Protein AF-A0A9E0JKT1-F1 (afdb_monomer_lite)

pLDDT: mean 90.61, std 9.03, range [40.06, 97.69]

Foldseek 3Di:
DVVVVVCVVVVHDPVNVVVLVVLLVVCVPQFQLVVVLVVLVVVLVVLVVVLVVLVVVLVVLVVVLVVLVVQLVVDDDPVSNVVSVVVNVVSVVVNVVSVVVNVVSVVVNVVSVVCSVVSVVRCVRSNPGNVNVVVVVVVVVVVVD

Secondary structure (DSSP, 8-state):
-HHHHHHHHTT--HHHHHHHHHHHHHTTTTBHHHHHHHHHHHHHHHHHHHHHHHHHHHHHHHHHHHHHHHHHHH--SHHHHHHHHHHHHHHHHHHHHHHHHHHHHHHHHHHHHHHHHHSHHHHTTTTSBHHHHHHHHHHHHHT--

Radius of gyration: 26.53 Å; chains: 1; bounding box: 57×39×74 Å

Structure (mmCIF, N/CA/C/O backbone):
data_AF-A0A9E0JKT1-F1
#
_entry.id   AF-A0A9E0JKT1-F1
#
loop_
_atom_site.group_PDB
_atom_site.id
_atom_site.type_symbol
_atom_site.label_atom_id
_atom_site.label_alt_id
_atom_site.label_comp_id
_atom_site.label_asym_id
_atom_site.label_entity_id
_atom_site.label_seq_id
_atom_site.pdbx_PDB_ins_code
_atom_site.Cartn_x
_atom_site.Cartn_y
_atom_site.Cartn_z
_atom_site.occupancy
_atom_site.B_iso_or_equiv
_atom_site.auth_seq_id
_atom_site.auth_comp_id
_atom_site.auth_asym_id
_atom_site.auth_atom_id
_atom_site.pdbx_PDB_model_num
ATOM 1 N N . LYS A 1 1 ? -20.289 19.277 26.494 1.00 65.12 1 LYS A N 1
ATOM 2 C CA . LYS A 1 1 ? -21.401 19.649 25.589 1.00 65.12 1 LYS A CA 1
ATOM 3 C C . LYS A 1 1 ? -21.548 18.612 24.487 1.00 65.12 1 LYS A C 1
ATOM 5 O O . LYS A 1 1 ? -22.329 17.708 24.706 1.00 65.12 1 LYS A O 1
ATOM 10 N N . ILE A 1 2 ? -20.671 18.571 23.478 1.00 84.69 2 ILE A N 1
ATOM 11 C CA . ILE A 1 2 ? -20.776 17.648 22.321 1.00 84.69 2 ILE A CA 1
ATOM 12 C C . ILE A 1 2 ? -21.083 16.179 22.687 1.00 84.69 2 ILE A C 1
ATOM 14 O O . ILE A 1 2 ? -21.981 15.583 22.112 1.00 84.69 2 ILE A O 1
ATOM 18 N N . LEU A 1 3 ? -20.371 15.590 23.654 1.00 78.56 3 LEU A N 1
ATOM 19 C CA . LEU A 1 3 ? -20.569 14.187 24.056 1.00 78.56 3 LEU A CA 1
ATOM 20 C C . LEU A 1 3 ? -21.940 13.907 24.698 1.00 78.56 3 LEU A C 1
ATOM 22 O O . LEU A 1 3 ? -22.535 12.870 24.421 1.00 78.56 3 LEU A O 1
ATOM 26 N N . GLU A 1 4 ? -22.443 14.824 25.528 1.00 85.31 4 GLU A N 1
ATOM 27 C CA . GLU A 1 4 ? -23.778 14.702 26.133 1.00 85.31 4 GLU A CA 1
ATOM 28 C C . GLU A 1 4 ? -24.867 14.963 25.091 1.00 85.31 4 GLU A C 1
ATOM 30 O O . GLU A 1 4 ? -25.822 14.198 25.017 1.00 85.31 4 GLU A O 1
ATOM 35 N N . ASP A 1 5 ? -24.659 15.942 24.205 1.00 90.06 5 ASP A N 1
ATOM 36 C CA . ASP A 1 5 ? -25.582 16.233 23.104 1.00 90.06 5 ASP A CA 1
ATOM 37 C C . ASP A 1 5 ? -25.705 15.024 22.152 1.00 90.06 5 ASP A C 1
ATOM 39 O O . ASP A 1 5 ? -26.796 14.687 21.695 1.00 90.06 5 ASP A O 1
ATOM 43 N N . ILE A 1 6 ? -24.594 14.331 21.862 1.00 87.06 6 ILE A N 1
ATOM 44 C CA . ILE A 1 6 ? -24.586 13.085 21.078 1.00 87.06 6 ILE A CA 1
ATOM 45 C C . ILE A 1 6 ? -25.297 11.966 21.841 1.00 87.06 6 ILE A C 1
ATOM 47 O O . ILE A 1 6 ? -26.106 11.253 21.248 1.00 87.06 6 ILE A O 1
ATOM 51 N N . ARG A 1 7 ? -25.016 11.798 23.139 1.00 90.81 7 ARG A N 1
ATOM 52 C CA . ARG A 1 7 ? -25.654 10.770 23.973 1.00 90.81 7 ARG A CA 1
ATOM 53 C C . ARG A 1 7 ? -27.176 10.928 23.968 1.00 90.81 7 ARG A C 1
ATOM 55 O O . ARG A 1 7 ? -27.879 9.951 23.723 1.00 90.81 7 ARG A O 1
ATOM 62 N N . GLU A 1 8 ? -27.663 12.145 24.202 1.00 90.81 8 GLU A N 1
ATOM 63 C CA . GLU A 1 8 ? -29.092 12.467 24.247 1.00 90.81 8 GLU A CA 1
ATOM 64 C C . GLU A 1 8 ? -29.759 12.293 22.882 1.00 90.81 8 GLU A C 1
ATOM 66 O O . GLU A 1 8 ? -30.786 11.623 22.797 1.00 90.81 8 GLU A O 1
ATOM 71 N N . LYS A 1 9 ? -29.141 12.785 21.797 1.00 93.31 9 LYS A N 1
ATOM 72 C CA . LYS A 1 9 ? -29.654 12.598 20.426 1.00 93.31 9 LYS A CA 1
ATOM 73 C C . LYS A 1 9 ? -29.814 11.134 20.025 1.00 93.31 9 LYS A C 1
ATOM 75 O O . LYS A 1 9 ? -30.706 10.818 19.247 1.00 93.31 9 LYS A O 1
ATOM 80 N N . ASN A 1 10 ? -28.946 10.258 20.525 1.00 89.25 10 ASN A N 1
ATOM 81 C CA . ASN A 1 10 ? -28.977 8.829 20.216 1.00 89.25 10 ASN A CA 1
ATOM 82 C C . ASN A 1 10 ? -29.736 8.000 21.269 1.00 89.25 10 ASN A C 1
ATOM 84 O O . ASN A 1 10 ? -29.744 6.776 21.183 1.00 89.25 10 ASN A O 1
ATOM 88 N N . GLY A 1 11 ? -30.360 8.635 22.269 1.00 89.69 11 GLY A N 1
ATOM 89 C CA . GLY A 1 11 ? -31.155 7.941 23.287 1.00 89.69 11 GLY A CA 1
ATOM 90 C C . GLY A 1 11 ? -30.347 7.030 24.220 1.00 89.69 11 GLY A C 1
ATOM 91 O O . GLY A 1 11 ? -30.907 6.112 24.816 1.00 89.69 11 GLY A O 1
ATOM 92 N N . PHE A 1 12 ? -29.035 7.249 24.364 1.00 90.81 12 PHE A N 1
ATOM 93 C CA . PHE A 1 12 ? -28.190 6.400 25.206 1.00 90.81 12 PHE A CA 1
ATOM 94 C C . PHE A 1 12 ? -28.274 6.784 26.691 1.00 90.81 12 PHE A C 1
ATOM 96 O O . PHE A 1 12 ? -28.146 7.952 27.077 1.00 90.81 12 PHE A O 1
ATOM 103 N N . THR A 1 13 ? -28.411 5.785 27.565 1.00 92.38 13 THR A N 1
ATOM 104 C CA . THR A 1 13 ? -28.353 5.992 29.019 1.00 92.38 13 THR A CA 1
ATOM 105 C C . THR A 1 13 ? -26.914 6.221 29.486 1.00 92.38 13 THR A C 1
ATOM 107 O O . THR A 1 13 ? -25.952 5.799 28.835 1.00 92.38 13 THR A O 1
ATOM 110 N N . LYS A 1 14 ? -26.730 6.905 30.621 1.00 89.81 14 LYS A N 1
ATOM 111 C CA . LYS A 1 14 ? -25.385 7.126 31.184 1.00 89.81 14 LYS A CA 1
ATOM 112 C C . LYS A 1 14 ? -24.756 5.805 31.627 1.00 89.81 14 LYS A C 1
ATOM 114 O O . LYS A 1 14 ? -23.555 5.601 31.449 1.00 89.81 14 LYS A O 1
ATOM 119 N N . GLU A 1 15 ? -25.583 4.895 32.129 1.00 91.56 15 GLU A N 1
ATOM 120 C CA . GLU A 1 15 ? -25.228 3.542 32.546 1.00 91.56 15 GLU A CA 1
ATOM 121 C C . GLU A 1 15 ? -24.694 2.736 31.361 1.00 91.56 15 GLU A C 1
ATOM 123 O O . GLU A 1 15 ? -23.634 2.117 31.466 1.00 91.56 15 GLU A O 1
ATOM 128 N N . TYR A 1 16 ? -25.366 2.810 30.206 1.00 89.31 16 TYR A N 1
ATOM 129 C CA . TYR A 1 16 ? -24.909 2.153 28.986 1.00 89.31 16 TYR A CA 1
ATOM 130 C C . TYR A 1 16 ? -23.531 2.671 28.560 1.00 89.31 16 TYR A C 1
ATOM 132 O O . TYR A 1 16 ? -22.610 1.875 28.381 1.00 89.31 16 TYR A O 1
ATOM 140 N N . ILE A 1 17 ? -23.335 3.993 28.493 1.00 88.44 17 ILE A N 1
ATOM 141 C CA . ILE A 1 17 ? -22.032 4.582 28.136 1.00 88.44 17 ILE A CA 1
ATOM 142 C C . ILE A 1 17 ? -20.933 4.146 29.116 1.00 88.44 17 ILE A C 1
ATOM 144 O O . ILE A 1 17 ? -19.819 3.834 28.695 1.00 88.44 17 ILE A O 1
ATOM 148 N N . SER A 1 18 ? -21.239 4.090 30.414 1.00 90.56 18 SER A N 1
ATOM 149 C CA . SER A 1 18 ? -20.302 3.613 31.437 1.00 90.56 18 SER A CA 1
ATOM 150 C C . SER A 1 18 ? -19.927 2.139 31.230 1.00 90.56 18 SER A C 1
ATOM 152 O O . SER A 1 18 ? -18.745 1.794 31.250 1.00 90.56 18 SER A O 1
ATOM 154 N N . SER A 1 19 ? -20.910 1.281 30.929 1.00 92.56 19 SER A N 1
ATOM 155 C CA . SER A 1 19 ? -20.680 -0.144 30.651 1.00 92.56 19 SER A CA 1
ATOM 156 C C . SER A 1 19 ? -19.779 -0.365 29.432 1.00 92.56 19 SER A C 1
ATOM 158 O O . SER A 1 19 ? -18.850 -1.165 29.496 1.00 92.56 19 SER A O 1
ATOM 160 N N . GLN A 1 20 ? -19.977 0.406 28.355 1.00 90.06 20 GLN A N 1
ATOM 161 C CA . GLN A 1 20 ? -19.162 0.307 27.141 1.00 90.06 20 GLN A CA 1
ATOM 162 C C . GLN A 1 20 ? -17.722 0.777 27.376 1.00 90.06 20 GLN A C 1
ATOM 164 O O . GLN A 1 20 ? -16.783 0.174 26.859 1.00 90.06 20 GLN A O 1
ATOM 169 N N . LYS A 1 21 ? -17.523 1.823 28.192 1.00 88.94 21 LYS A N 1
ATOM 170 C CA . LYS A 1 21 ? -16.177 2.256 28.602 1.00 88.94 21 LYS A CA 1
ATOM 171 C C . LYS A 1 21 ? -15.455 1.165 29.384 1.00 88.94 21 LYS A C 1
ATOM 173 O O . LYS A 1 21 ? -14.291 0.900 29.106 1.00 88.94 21 LYS A O 1
ATOM 178 N N . LYS A 1 22 ? -16.151 0.526 30.328 1.00 91.81 22 LYS A N 1
ATOM 179 C CA . LYS A 1 22 ? -15.589 -0.567 31.123 1.00 91.81 22 LYS A CA 1
ATOM 180 C C . LYS A 1 22 ? -15.195 -1.750 30.237 1.00 91.81 22 LYS A C 1
ATOM 182 O O . LYS A 1 22 ? -14.060 -2.203 30.316 1.00 91.81 22 LYS A O 1
ATOM 187 N N . LEU A 1 23 ? -16.086 -2.163 29.334 1.00 90.75 23 LEU A N 1
ATOM 188 C CA . LEU A 1 23 ? -15.825 -3.240 28.378 1.00 90.75 23 LEU A CA 1
ATOM 189 C C . LEU A 1 23 ? -14.601 -2.948 27.497 1.00 90.75 23 LEU A C 1
ATOM 191 O O . LEU A 1 23 ? -13.779 -3.827 27.267 1.00 90.75 23 LEU A O 1
ATOM 195 N N . ARG A 1 24 ? -14.447 -1.705 27.027 1.00 88.44 24 ARG A N 1
ATOM 196 C CA . ARG A 1 24 ? -13.285 -1.302 26.222 1.00 88.44 24 ARG A CA 1
ATOM 197 C C . ARG A 1 24 ? -11.969 -1.383 27.002 1.00 88.44 24 ARG A C 1
ATOM 199 O O . ARG A 1 24 ? -10.951 -1.737 26.417 1.00 88.44 24 ARG A O 1
ATOM 206 N N . GLU A 1 25 ? -11.985 -1.066 28.295 1.00 88.50 25 GLU A N 1
ATOM 207 C CA . GLU A 1 25 ? -10.795 -1.184 29.146 1.00 88.50 25 GLU A CA 1
ATOM 208 C C . GLU A 1 25 ? -10.468 -2.652 29.459 1.00 88.50 25 GLU A C 1
ATOM 210 O O . GLU A 1 25 ? -9.302 -3.034 29.440 1.00 88.50 25 GLU A O 1
ATOM 215 N N . GLU A 1 26 ? -11.488 -3.490 29.670 1.00 91.00 26 GLU A N 1
ATOM 216 C CA . GLU A 1 26 ? -11.335 -4.939 29.864 1.00 91.00 26 GLU A CA 1
ATOM 217 C C . GLU A 1 26 ? -10.761 -5.626 28.616 1.00 91.00 26 GLU A C 1
ATOM 219 O O . GLU A 1 26 ? -9.906 -6.501 28.725 1.00 91.00 26 GLU A O 1
ATOM 224 N N . LEU A 1 27 ? -11.187 -5.201 27.423 1.00 88.25 27 LEU A N 1
ATOM 225 C CA . LEU A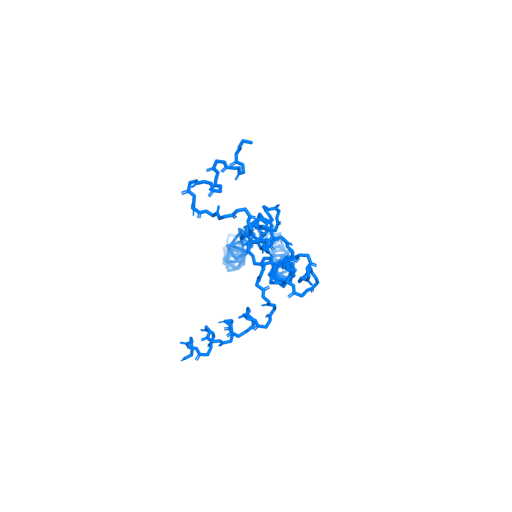 1 27 ? -10.764 -5.791 26.155 1.00 88.25 27 LEU A CA 1
ATOM 226 C C . LEU A 1 27 ? -9.471 -5.207 25.592 1.00 88.25 27 LEU A C 1
ATOM 228 O O . LEU A 1 27 ? -9.085 -5.621 24.513 1.00 88.25 27 LEU A O 1
ATOM 232 N N . LYS A 1 28 ? -8.795 -4.261 26.247 1.00 79.75 28 LYS A N 1
ATOM 233 C CA . LYS A 1 28 ? -7.732 -3.429 25.646 1.00 79.75 28 LYS A CA 1
ATOM 234 C C . LYS A 1 28 ? -6.799 -4.171 24.670 1.00 79.75 28 LYS A C 1
ATOM 236 O O . LYS A 1 28 ? -6.744 -3.769 23.513 1.00 79.75 28 LYS A O 1
ATOM 241 N N . SER A 1 29 ? -6.200 -5.284 25.108 1.00 78.56 29 SER A N 1
ATOM 242 C CA . SER A 1 29 ? -5.246 -6.114 24.343 1.00 78.56 29 SER A CA 1
ATOM 243 C C . SER A 1 29 ? -5.883 -7.173 23.425 1.00 78.56 29 SER A C 1
ATOM 245 O O . SER A 1 29 ? -5.219 -7.756 22.571 1.00 78.56 29 SER A O 1
ATOM 247 N N . GLU A 1 30 ? -7.166 -7.473 23.625 1.00 83.31 30 GLU A N 1
ATOM 248 C CA . GLU A 1 30 ? -7.939 -8.472 22.868 1.00 83.31 30 GLU A CA 1
ATOM 249 C C . GLU A 1 30 ? -9.074 -7.835 22.051 1.00 83.31 30 GLU A C 1
ATOM 251 O O . GLU A 1 30 ? -9.936 -8.523 21.490 1.00 83.31 30 GLU A O 1
ATOM 256 N N . SER A 1 31 ? -9.084 -6.503 21.986 1.00 88.25 31 SER A N 1
ATOM 257 C CA . SER A 1 31 ? -10.145 -5.745 21.353 1.00 88.25 31 SER A CA 1
ATOM 258 C C . SER A 1 31 ? -10.023 -5.861 19.848 1.00 88.25 31 SER A C 1
ATOM 260 O O . SER A 1 31 ? -8.932 -5.903 19.267 1.00 88.25 31 SER A O 1
ATOM 262 N N . GLY A 1 32 ? -11.172 -5.828 19.188 1.00 88.25 32 GLY A N 1
ATOM 263 C CA . GLY A 1 32 ? -11.222 -5.792 17.742 1.00 88.25 32 GLY A CA 1
ATOM 264 C C . GLY A 1 32 ? -10.498 -4.583 17.150 1.00 88.25 32 GLY A C 1
ATOM 265 O O . GLY A 1 32 ? -9.949 -4.670 16.056 1.00 88.25 32 GLY A O 1
ATOM 266 N N . SER A 1 33 ? -10.414 -3.483 17.900 1.00 90.38 33 SER A N 1
ATOM 267 C CA . SER A 1 33 ? -9.657 -2.293 17.510 1.00 90.38 33 SER A CA 1
ATOM 268 C C . SER A 1 33 ? -8.176 -2.594 17.288 1.00 90.38 33 SER A C 1
ATOM 270 O O . SER A 1 33 ? -7.601 -2.146 16.297 1.00 90.38 33 SER A O 1
ATOM 272 N N . GLU A 1 34 ? -7.552 -3.360 18.181 1.00 90.12 34 GLU A N 1
ATOM 273 C CA . GLU A 1 34 ? -6.134 -3.709 18.057 1.00 90.12 34 GLU A CA 1
ATOM 274 C C . GLU A 1 34 ? -5.895 -4.696 16.911 1.00 90.12 34 GLU A C 1
ATOM 276 O O . GLU A 1 34 ? -4.965 -4.532 16.124 1.00 90.12 34 GLU A O 1
ATOM 281 N N . VAL A 1 35 ? -6.806 -5.655 16.735 1.00 90.44 35 VAL A N 1
ATOM 282 C CA . VAL A 1 35 ? -6.771 -6.606 15.615 1.00 90.44 35 VAL A CA 1
ATOM 283 C C . VAL A 1 35 ? -6.841 -5.885 14.267 1.00 90.44 35 VAL A C 1
ATOM 285 O O . VAL A 1 35 ? -6.008 -6.131 13.397 1.00 90.44 35 VAL A O 1
ATOM 288 N N . VAL A 1 36 ? -7.804 -4.975 14.089 1.00 91.19 36 VAL A N 1
ATOM 289 C CA . VAL A 1 36 ? -7.990 -4.243 12.825 1.00 91.19 36 VAL A CA 1
ATOM 290 C C . VAL A 1 36 ? -6.830 -3.285 12.564 1.00 91.19 36 VAL A C 1
ATOM 292 O O . VAL A 1 36 ? -6.376 -3.168 11.426 1.00 91.19 36 VAL A O 1
ATOM 295 N N . LYS A 1 37 ? -6.295 -2.640 13.607 1.00 93.69 37 LYS A N 1
ATOM 296 C CA . LYS A 1 37 ? -5.096 -1.809 13.479 1.00 93.69 37 LYS A CA 1
ATOM 297 C C . LYS A 1 37 ? -3.903 -2.631 12.978 1.00 93.69 37 LYS A C 1
ATOM 299 O O . LYS A 1 37 ? -3.296 -2.260 11.976 1.00 93.69 37 LYS A O 1
ATOM 304 N N . ASN A 1 38 ? -3.616 -3.761 13.625 1.00 92.38 38 ASN A N 1
ATOM 305 C CA . ASN A 1 38 ? -2.508 -4.641 13.245 1.00 92.38 38 ASN A CA 1
ATOM 306 C C . ASN A 1 38 ? -2.685 -5.190 11.823 1.00 92.38 38 ASN A C 1
ATOM 308 O O . ASN A 1 38 ? -1.717 -5.314 11.077 1.00 92.38 38 ASN A O 1
ATOM 312 N N . PHE A 1 39 ? -3.925 -5.474 11.423 1.00 91.69 39 PHE A N 1
ATOM 313 C CA . PHE A 1 39 ? -4.250 -5.881 10.061 1.00 91.69 39 PHE A CA 1
ATOM 314 C C . PHE A 1 39 ? -3.922 -4.790 9.032 1.00 91.69 39 PHE A C 1
ATOM 316 O O . PHE A 1 39 ? -3.276 -5.081 8.026 1.00 91.69 39 PHE A O 1
ATOM 323 N N . TYR A 1 40 ? -4.296 -3.532 9.286 1.00 94.56 40 TYR A N 1
ATOM 324 C CA . TYR A 1 40 ? -3.925 -2.420 8.405 1.00 94.56 40 TYR A CA 1
ATOM 325 C C . TYR A 1 40 ? -2.409 -2.204 8.346 1.00 94.56 40 TYR A C 1
ATOM 327 O O . TYR A 1 40 ? -1.866 -2.001 7.263 1.00 94.56 40 TYR A O 1
ATOM 335 N N . GLU A 1 41 ? -1.706 -2.278 9.476 1.00 95.38 41 GLU A N 1
ATOM 336 C CA . GLU A 1 41 ? -0.242 -2.151 9.505 1.00 95.38 41 GLU A CA 1
ATOM 337 C C . GLU A 1 41 ? 0.447 -3.280 8.725 1.00 95.38 41 GLU A C 1
ATOM 339 O O . GLU A 1 41 ? 1.399 -3.036 7.977 1.00 95.38 41 GLU A O 1
ATOM 344 N N . TYR A 1 42 ? -0.062 -4.509 8.843 1.00 96.06 42 TYR A N 1
ATOM 345 C CA . TYR A 1 42 ? 0.422 -5.652 8.078 1.00 96.06 42 TYR A CA 1
ATOM 346 C C . TYR A 1 42 ? 0.207 -5.461 6.572 1.00 96.06 42 TYR A C 1
ATOM 348 O O . TYR A 1 42 ? 1.165 -5.546 5.803 1.00 96.06 42 TYR A O 1
ATOM 356 N N . GLN A 1 43 ? -1.015 -5.122 6.152 1.00 95.06 43 GLN A N 1
ATOM 357 C CA . GLN A 1 43 ? -1.323 -4.842 4.747 1.00 95.06 43 GLN A CA 1
ATOM 358 C C . GLN A 1 43 ? -0.448 -3.719 4.181 1.00 95.06 43 GLN A C 1
ATOM 360 O O . GLN A 1 43 ? 0.055 -3.820 3.063 1.00 95.06 43 GLN A O 1
ATOM 365 N N . LEU A 1 44 ? -0.213 -2.663 4.964 1.00 97.12 44 LEU A N 1
ATOM 366 C CA . LEU A 1 44 ? 0.648 -1.555 4.565 1.00 97.12 44 LEU A CA 1
ATOM 367 C C . LEU A 1 44 ? 2.080 -2.028 4.307 1.00 97.12 44 LEU A C 1
ATOM 369 O O . LEU A 1 44 ? 2.693 -1.641 3.311 1.00 97.12 44 LEU A O 1
ATOM 373 N N . LYS A 1 45 ? 2.608 -2.887 5.184 1.00 97.12 45 LYS A N 1
ATOM 374 C CA . LYS A 1 45 ? 3.936 -3.483 5.020 1.00 97.12 45 LYS A CA 1
ATOM 375 C C . LYS A 1 45 ? 4.017 -4.335 3.753 1.00 97.12 45 LYS A C 1
ATOM 377 O O . LYS A 1 45 ? 4.997 -4.231 3.018 1.00 97.12 45 LYS A O 1
ATOM 382 N N . GLU A 1 46 ? 3.001 -5.144 3.467 1.00 97.06 46 GLU A N 1
ATOM 383 C CA . GLU A 1 46 ? 2.957 -5.946 2.240 1.00 97.06 46 GLU A CA 1
ATOM 384 C C . GLU A 1 46 ? 2.917 -5.084 0.976 1.00 97.06 46 GLU A C 1
ATOM 386 O O . GLU A 1 46 ? 3.681 -5.331 0.039 1.00 97.06 46 GLU A O 1
ATOM 391 N N . LEU A 1 47 ? 2.086 -4.038 0.963 1.00 97.50 47 LEU A N 1
ATOM 392 C CA . LEU A 1 47 ? 2.014 -3.099 -0.155 1.00 97.50 47 LEU A CA 1
ATOM 393 C C . LEU A 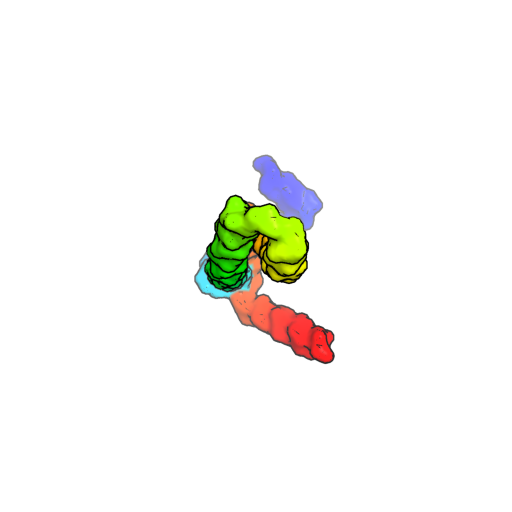1 47 ? 3.362 -2.407 -0.383 1.00 97.50 47 LEU A C 1
ATOM 395 O O . LEU A 1 47 ? 3.848 -2.393 -1.511 1.00 97.50 47 LEU A O 1
ATOM 399 N N . LYS A 1 48 ? 4.021 -1.920 0.677 1.00 96.94 48 LYS A N 1
ATOM 400 C CA . LYS A 1 48 ? 5.360 -1.308 0.584 1.00 96.94 48 LYS A CA 1
ATOM 401 C C . LYS A 1 48 ? 6.407 -2.281 0.038 1.00 96.94 48 LYS A C 1
ATOM 403 O O . LYS A 1 48 ? 7.195 -1.907 -0.828 1.00 96.94 48 LYS A O 1
ATOM 408 N N . ASN A 1 49 ? 6.377 -3.542 0.469 1.00 97.19 49 ASN A N 1
ATOM 409 C CA . ASN A 1 49 ? 7.264 -4.577 -0.067 1.00 97.19 49 ASN A CA 1
ATOM 410 C C . ASN A 1 49 ? 7.008 -4.837 -1.557 1.00 97.19 49 ASN A C 1
ATOM 412 O O . ASN A 1 49 ? 7.951 -5.008 -2.329 1.00 97.19 49 ASN A O 1
ATOM 416 N N . LYS A 1 50 ? 5.740 -4.865 -1.979 1.00 97.06 50 LYS A N 1
ATOM 417 C CA . LYS A 1 50 ? 5.378 -5.015 -3.391 1.00 97.06 50 LYS A CA 1
ATOM 418 C C . LYS A 1 50 ? 5.825 -3.801 -4.214 1.00 97.06 50 LYS A C 1
ATOM 420 O O . LYS A 1 50 ? 6.388 -4.006 -5.285 1.00 97.06 50 LYS A O 1
ATOM 425 N N . LYS A 1 51 ? 5.670 -2.575 -3.693 1.00 96.88 51 LYS A N 1
ATOM 426 C CA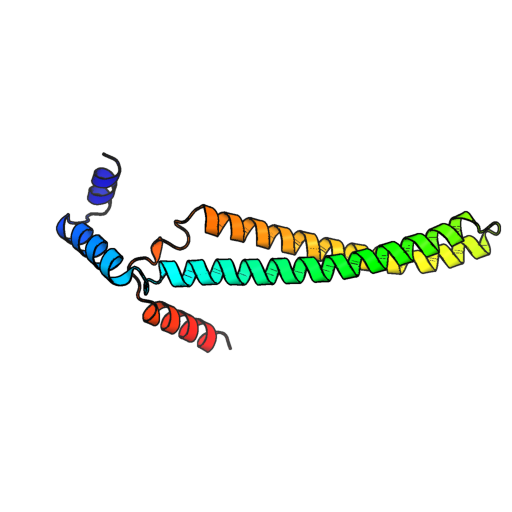 . LYS A 1 51 ? 6.199 -1.344 -4.310 1.00 96.88 51 LYS A CA 1
ATOM 427 C C . LYS A 1 51 ? 7.697 -1.460 -4.569 1.00 96.88 51 LYS A C 1
ATOM 429 O O . LYS A 1 51 ? 8.140 -1.262 -5.691 1.00 96.88 51 LYS A O 1
ATOM 434 N N . ALA A 1 52 ? 8.460 -1.839 -3.542 1.00 96.94 52 ALA A N 1
ATOM 435 C CA . ALA A 1 52 ? 9.911 -1.960 -3.635 1.00 96.94 52 ALA A CA 1
ATOM 436 C C . ALA A 1 52 ? 10.342 -2.961 -4.719 1.00 96.94 52 ALA A C 1
ATOM 438 O O . ALA A 1 52 ? 11.261 -2.684 -5.482 1.00 96.94 52 ALA A O 1
ATOM 439 N N . LYS A 1 53 ? 9.645 -4.100 -4.837 1.00 97.50 53 LYS A N 1
ATOM 440 C CA . LYS A 1 53 ? 9.913 -5.084 -5.897 1.00 97.50 53 LYS A CA 1
ATOM 441 C C . LYS A 1 53 ? 9.649 -4.527 -7.298 1.00 97.50 53 LYS A C 1
ATOM 443 O O . LYS A 1 53 ? 10.459 -4.763 -8.186 1.00 97.50 53 LYS A O 1
ATOM 448 N N . LEU A 1 54 ? 8.545 -3.801 -7.482 1.00 96.88 54 LEU A N 1
ATOM 449 C CA . LEU A 1 54 ? 8.204 -3.190 -8.771 1.00 96.88 54 LEU A CA 1
ATOM 450 C C . LEU A 1 54 ? 9.182 -2.073 -9.156 1.00 96.88 54 LEU A C 1
ATOM 452 O O . LEU A 1 54 ? 9.525 -1.963 -10.325 1.00 96.88 54 LEU A O 1
ATOM 456 N N . LEU A 1 55 ? 9.676 -1.295 -8.188 1.00 96.81 55 LEU A N 1
ATOM 457 C CA . LEU A 1 55 ? 10.707 -0.281 -8.438 1.00 96.81 55 LEU A CA 1
ATOM 458 C C . LEU A 1 55 ? 12.011 -0.911 -8.941 1.00 96.81 55 LEU A C 1
ATOM 460 O O . LEU A 1 55 ? 12.536 -0.475 -9.954 1.00 96.81 55 LEU A O 1
ATOM 464 N N . ILE A 1 56 ? 12.464 -2.007 -8.320 1.00 97.50 56 ILE A N 1
ATOM 465 C CA . ILE A 1 56 ? 13.649 -2.750 -8.789 1.00 97.50 56 ILE A CA 1
ATOM 466 C C . ILE A 1 56 ? 13.460 -3.267 -10.226 1.00 97.50 56 ILE A C 1
ATOM 468 O O . ILE A 1 56 ? 14.416 -3.361 -10.993 1.00 97.50 56 ILE A O 1
ATOM 472 N N . GLU A 1 57 ? 12.243 -3.667 -10.596 1.00 96.81 57 GLU A N 1
ATOM 473 C CA . GLU A 1 57 ? 11.936 -4.097 -11.963 1.00 96.81 57 GLU A CA 1
ATOM 474 C C . GLU A 1 57 ? 11.940 -2.922 -12.949 1.00 96.81 57 GLU A C 1
ATOM 476 O O . GLU A 1 57 ? 12.495 -3.045 -14.042 1.00 96.81 57 GLU A O 1
ATOM 481 N N . ALA A 1 58 ? 11.374 -1.784 -12.544 1.00 96.56 58 ALA A N 1
ATOM 482 C CA . ALA A 1 58 ? 11.364 -0.555 -13.324 1.00 96.56 58 ALA A CA 1
ATOM 483 C C . ALA A 1 58 ? 12.790 -0.044 -13.586 1.00 96.56 58 ALA A C 1
ATOM 485 O O . ALA A 1 58 ? 13.121 0.240 -14.735 1.00 96.56 58 ALA A O 1
ATOM 486 N N . ASP A 1 59 ? 13.655 -0.037 -12.566 1.00 96.69 59 ASP A N 1
ATOM 487 C CA . ASP A 1 59 ? 15.061 0.370 -12.683 1.00 96.69 59 ASP A CA 1
ATOM 488 C C . ASP A 1 59 ? 15.800 -0.463 -13.741 1.00 96.69 59 ASP A C 1
ATOM 490 O O . ASP A 1 59 ? 16.464 0.083 -14.617 1.00 96.69 59 ASP A O 1
ATOM 494 N N . LYS A 1 60 ? 15.599 -1.787 -13.756 1.00 97.25 60 LYS A N 1
ATOM 495 C CA . LYS A 1 60 ? 16.205 -2.676 -14.766 1.00 97.25 60 LYS A CA 1
ATOM 496 C C . LYS A 1 60 ? 15.728 -2.396 -16.189 1.00 97.25 60 LYS A C 1
ATOM 498 O O . LYS A 1 60 ? 16.446 -2.686 -17.144 1.00 97.25 60 LYS A O 1
ATOM 503 N N . ILE A 1 61 ? 14.488 -1.941 -16.360 1.00 96.75 61 ILE A N 1
ATOM 504 C CA . ILE A 1 61 ? 13.972 -1.564 -17.681 1.00 96.75 61 ILE A CA 1
ATOM 505 C C . ILE A 1 61 ? 14.571 -0.228 -18.107 1.00 96.75 61 ILE A C 1
ATOM 507 O O . ILE A 1 61 ? 14.971 -0.110 -19.261 1.00 96.75 61 ILE A O 1
ATOM 511 N N . LEU A 1 62 ? 14.692 0.726 -17.183 1.00 96.00 62 LEU A N 1
ATOM 512 C CA . LEU A 1 62 ? 15.325 2.019 -17.438 1.00 96.00 62 LEU A CA 1
ATOM 513 C C . LEU A 1 62 ? 16.808 1.875 -17.794 1.00 96.00 62 LEU A C 1
ATOM 515 O O . LEU A 1 62 ? 17.259 2.519 -18.734 1.00 96.00 62 LEU A O 1
ATOM 519 N N . GLU A 1 63 ? 17.548 0.994 -17.116 1.00 97.06 63 GLU A N 1
ATOM 520 C CA . GLU A 1 63 ? 18.941 0.670 -17.462 1.00 97.06 63 GLU A CA 1
ATOM 521 C C . GLU A 1 63 ? 19.052 0.157 -18.905 1.00 97.06 63 GLU A C 1
ATOM 523 O O . GLU A 1 63 ? 19.851 0.660 -19.691 1.00 97.06 63 GLU A O 1
ATOM 528 N N . LYS A 1 64 ? 18.186 -0.784 -19.299 1.00 96.62 64 LYS A N 1
ATOM 529 C CA . LYS A 1 64 ? 18.155 -1.296 -20.679 1.00 96.62 64 LYS A CA 1
ATOM 530 C C . LYS A 1 64 ? 17.740 -0.233 -21.685 1.00 96.62 64 LYS A C 1
ATOM 532 O O . LYS A 1 64 ? 18.298 -0.170 -22.774 1.00 96.62 64 LYS A O 1
ATOM 537 N N . GLU A 1 65 ? 16.745 0.586 -21.352 1.00 94.94 65 GLU A N 1
ATOM 538 C CA . GLU A 1 65 ? 16.319 1.681 -22.219 1.00 94.94 65 GLU A CA 1
ATOM 539 C C . GLU A 1 65 ? 17.463 2.682 -22.422 1.00 94.94 65 GLU A C 1
ATOM 541 O O . GLU A 1 65 ? 17.676 3.150 -23.539 1.00 94.94 65 GLU A O 1
ATOM 546 N N . PHE A 1 66 ? 18.236 2.971 -21.373 1.00 95.75 66 PHE A N 1
ATOM 547 C CA . PHE A 1 66 ? 19.422 3.817 -21.447 1.00 95.75 66 PHE A CA 1
ATOM 548 C C . PHE A 1 66 ? 20.480 3.230 -22.390 1.00 95.75 66 PHE A C 1
ATOM 550 O O . PHE A 1 66 ? 20.889 3.916 -23.324 1.00 95.75 66 PHE A O 1
ATOM 557 N N . GLU A 1 67 ? 20.843 1.953 -22.230 1.00 96.50 67 GLU A N 1
ATOM 558 C CA . GLU A 1 67 ? 21.802 1.270 -23.116 1.00 96.50 67 GLU A CA 1
ATOM 559 C C . GLU A 1 67 ? 21.367 1.314 -24.592 1.00 96.50 67 GLU A C 1
ATOM 561 O O . GLU A 1 67 ? 22.176 1.544 -25.493 1.00 96.50 67 GLU A O 1
ATOM 566 N N . VAL A 1 68 ? 20.076 1.101 -24.864 1.00 95.56 68 VAL A N 1
ATOM 567 C CA . VAL A 1 68 ? 19.535 1.129 -26.231 1.00 95.56 68 VAL A CA 1
ATOM 568 C C . VAL A 1 68 ? 19.487 2.564 -26.780 1.00 95.56 68 VAL A C 1
ATOM 570 O O . VAL A 1 68 ? 19.791 2.782 -27.953 1.00 95.56 68 VAL A O 1
ATOM 573 N N . ASN A 1 69 ? 19.191 3.567 -25.949 1.00 93.69 69 ASN A N 1
ATOM 574 C CA . ASN A 1 69 ? 19.266 4.977 -26.348 1.00 93.69 69 ASN A CA 1
ATOM 575 C C . ASN A 1 69 ? 20.706 5.428 -26.641 1.00 93.69 69 ASN A C 1
ATOM 577 O O . ASN A 1 69 ? 20.914 6.217 -27.562 1.00 93.69 69 ASN A O 1
ATOM 581 N N . GLU A 1 70 ? 21.708 4.930 -25.910 1.00 95.75 70 GLU A N 1
ATOM 582 C CA . GLU A 1 70 ? 23.114 5.205 -26.228 1.00 95.75 70 GLU A CA 1
ATOM 583 C C . GLU A 1 70 ? 23.495 4.640 -27.598 1.00 95.75 70 GLU A C 1
ATOM 585 O O . GLU A 1 70 ? 24.137 5.331 -28.392 1.00 95.75 70 GLU A O 1
ATOM 590 N N . LYS A 1 71 ? 23.052 3.417 -27.924 1.00 94.69 71 LYS A N 1
ATOM 591 C CA . LYS A 1 71 ? 23.230 2.854 -29.273 1.00 94.69 71 LYS A CA 1
ATOM 592 C C . LYS A 1 71 ? 22.590 3.748 -30.331 1.00 94.69 71 LYS A C 1
ATOM 594 O O . LYS A 1 71 ? 23.240 4.063 -31.323 1.00 94.69 71 LYS A O 1
ATOM 599 N N . LEU A 1 72 ? 21.362 4.216 -30.090 1.00 93.62 72 LEU A N 1
ATOM 600 C CA . LEU A 1 72 ? 20.669 5.122 -31.007 1.00 93.62 72 LEU A CA 1
ATOM 601 C C . LEU A 1 72 ? 21.466 6.415 -31.226 1.00 93.62 72 LEU A C 1
ATOM 603 O O . LEU A 1 72 ? 21.661 6.829 -32.365 1.00 93.62 72 LEU A O 1
ATOM 607 N N . SER A 1 73 ? 21.978 7.026 -30.155 1.00 91.38 73 SER A N 1
ATOM 608 C CA . SER A 1 73 ? 22.766 8.262 -30.243 1.00 91.38 73 SER A CA 1
ATOM 609 C C . SER A 1 73 ? 24.076 8.097 -31.017 1.00 91.38 73 SER A C 1
ATOM 611 O O . SER A 1 73 ? 24.585 9.079 -31.555 1.00 91.38 73 SER A O 1
ATOM 613 N N . ASN A 1 74 ? 24.635 6.887 -31.045 1.00 92.81 74 ASN A N 1
ATOM 614 C CA . ASN A 1 74 ? 25.881 6.578 -31.743 1.00 92.81 74 ASN A CA 1
ATOM 615 C C . ASN A 1 74 ? 25.662 6.077 -33.181 1.00 92.81 74 ASN A C 1
ATOM 617 O O . ASN A 1 74 ? 26.616 6.024 -33.957 1.00 92.81 74 ASN A O 1
ATOM 621 N N . SER A 1 75 ? 24.428 5.718 -33.546 1.00 92.31 75 SER A N 1
ATOM 622 C CA . SER A 1 75 ? 24.089 5.227 -34.884 1.00 92.31 75 SER A CA 1
ATOM 623 C C . SER A 1 75 ? 24.043 6.359 -35.917 1.00 92.31 75 SER A C 1
ATOM 625 O O . SER A 1 75 ? 23.437 7.414 -35.707 1.00 92.31 75 SER A O 1
ATOM 627 N N . ILE A 1 76 ? 24.699 6.139 -37.058 1.00 85.50 76 ILE A N 1
ATOM 628 C CA . ILE A 1 76 ? 24.840 7.141 -38.131 1.00 85.50 76 ILE A CA 1
ATOM 629 C C . ILE A 1 76 ? 23.849 6.867 -39.269 1.00 85.50 76 ILE A C 1
ATOM 631 O O . ILE A 1 76 ? 23.371 7.803 -39.910 1.00 85.50 76 ILE A O 1
ATOM 635 N N . GLN A 1 77 ? 23.547 5.593 -39.534 1.00 93.38 77 GLN A N 1
ATOM 636 C CA . GLN A 1 77 ? 22.668 5.186 -40.628 1.00 93.38 77 GLN A CA 1
ATOM 637 C C . GLN A 1 77 ? 21.202 5.189 -40.197 1.00 93.38 77 GLN A C 1
ATOM 639 O O . GLN A 1 77 ? 20.861 4.797 -39.082 1.00 93.38 77 GLN A O 1
ATOM 644 N N . GLN A 1 78 ? 20.322 5.612 -41.103 1.00 89.50 78 GLN A N 1
ATOM 645 C CA . GLN A 1 78 ? 18.894 5.712 -40.815 1.00 89.50 78 GLN A CA 1
ATOM 646 C C . GLN A 1 78 ? 18.257 4.330 -40.620 1.00 89.50 78 GLN A C 1
ATOM 648 O O . GLN A 1 78 ? 17.378 4.174 -39.776 1.00 89.50 78 GLN A O 1
ATOM 653 N N . GLU A 1 79 ? 18.699 3.322 -41.370 1.00 92.44 79 GLU A N 1
ATOM 654 C CA . GLU A 1 79 ? 18.216 1.948 -41.234 1.00 92.44 79 GLU A CA 1
ATOM 655 C C . GLU A 1 79 ? 18.521 1.388 -39.834 1.00 92.44 79 GLU A C 1
ATOM 657 O O . GLU A 1 79 ? 17.623 0.874 -39.169 1.00 92.44 79 GLU A O 1
ATOM 662 N N . GLU A 1 80 ? 19.749 1.589 -39.349 1.00 91.38 80 GLU A N 1
ATOM 663 C CA . GLU A 1 80 ? 20.192 1.194 -38.005 1.00 91.38 80 GLU A CA 1
ATOM 664 C C . GLU A 1 80 ? 19.397 1.925 -36.907 1.00 91.38 80 GLU A C 1
ATOM 666 O O . GLU A 1 80 ? 18.925 1.307 -35.952 1.00 91.38 80 GLU A O 1
ATOM 671 N N . GLN A 1 81 ? 19.158 3.232 -37.072 1.00 92.56 81 GLN A N 1
ATOM 672 C CA . GLN A 1 81 ? 18.321 4.011 -36.152 1.00 92.56 81 GLN A CA 1
ATOM 673 C C . GLN A 1 81 ? 16.902 3.444 -36.044 1.00 92.56 81 GLN A C 1
ATOM 675 O O . GLN A 1 81 ? 16.345 3.361 -34.947 1.00 92.56 81 GLN A O 1
ATOM 680 N N . MET A 1 82 ? 16.307 3.044 -37.171 1.00 94.31 82 MET A N 1
ATOM 681 C CA . MET A 1 82 ? 14.953 2.492 -37.187 1.00 94.31 82 MET A CA 1
ATOM 682 C C . MET A 1 82 ? 14.872 1.151 -36.456 1.00 94.31 82 MET A C 1
ATOM 684 O O . MET A 1 82 ? 13.934 0.952 -35.686 1.00 94.31 82 MET A O 1
ATOM 688 N N . GLU A 1 83 ? 15.848 0.260 -36.642 1.00 93.56 83 GLU A N 1
ATOM 689 C CA . GLU A 1 83 ? 15.920 -1.017 -35.916 1.00 93.56 83 GLU A CA 1
ATOM 690 C C . GLU A 1 83 ? 15.996 -0.799 -34.398 1.00 93.56 83 GLU A C 1
ATOM 692 O O . GLU A 1 83 ? 15.211 -1.378 -33.645 1.00 93.56 83 GLU A O 1
ATOM 697 N N . ILE A 1 84 ? 16.849 0.125 -33.949 1.00 94.00 84 ILE A N 1
ATOM 698 C CA . ILE A 1 84 ? 16.998 0.462 -32.527 1.00 94.00 84 ILE A CA 1
ATOM 699 C C . ILE A 1 84 ? 15.703 1.067 -31.953 1.00 94.00 84 ILE A C 1
ATOM 701 O O . ILE A 1 84 ? 15.305 0.758 -30.826 1.00 94.00 84 ILE A O 1
ATOM 705 N N . ILE A 1 85 ? 14.987 1.895 -32.722 1.00 93.94 85 ILE A N 1
ATOM 706 C CA . ILE A 1 85 ? 13.683 2.441 -32.309 1.00 93.94 85 ILE A CA 1
ATOM 707 C C . ILE A 1 85 ? 12.646 1.324 -32.111 1.00 93.94 85 ILE A C 1
ATOM 709 O O . ILE A 1 85 ? 11.866 1.381 -31.152 1.00 93.94 85 ILE A O 1
ATOM 713 N N . TYR A 1 86 ? 12.640 0.299 -32.968 1.00 94.31 86 TYR A N 1
ATOM 714 C CA . TYR A 1 86 ? 11.761 -0.859 -32.788 1.00 94.31 86 TYR A CA 1
ATOM 715 C C . TYR A 1 86 ? 12.090 -1.645 -31.512 1.00 94.31 86 TYR A C 1
ATOM 717 O O . TYR A 1 86 ? 11.167 -2.121 -30.850 1.00 94.31 86 TYR A O 1
ATOM 725 N N . GLU A 1 87 ? 13.363 -1.729 -31.116 1.00 93.56 87 GLU A N 1
ATOM 726 C CA . GLU A 1 87 ? 13.774 -2.338 -29.842 1.00 93.56 87 GLU A CA 1
ATOM 727 C C . GLU A 1 87 ? 13.368 -1.502 -28.614 1.00 93.56 87 GLU A C 1
ATOM 729 O O . GLU A 1 87 ? 13.006 -2.061 -27.573 1.00 93.56 87 GLU A O 1
ATOM 734 N N . LEU A 1 88 ? 13.369 -0.168 -28.724 1.00 94.56 88 LEU A N 1
ATOM 735 C CA . LEU A 1 88 ? 12.957 0.738 -27.641 1.00 94.56 88 LEU A CA 1
ATOM 736 C C . LEU A 1 88 ? 11.463 0.649 -27.319 1.00 94.56 88 LEU A C 1
ATOM 738 O O . LEU A 1 88 ? 11.071 0.774 -26.155 1.00 94.56 88 LEU A O 1
ATOM 742 N N . HIS A 1 89 ? 10.615 0.457 -28.331 1.00 94.31 89 HIS A N 1
ATOM 743 C CA . HIS A 1 89 ? 9.161 0.453 -28.160 1.00 94.31 89 HIS A CA 1
ATOM 744 C C . HIS A 1 89 ? 8.659 -0.512 -27.064 1.00 94.31 89 HIS A C 1
ATOM 746 O O . HIS A 1 89 ? 7.981 -0.049 -26.140 1.00 94.31 89 HIS A O 1
ATOM 752 N N . PRO A 1 90 ? 9.009 -1.815 -27.077 1.00 96.00 90 PRO A N 1
ATOM 753 C CA . PRO A 1 90 ? 8.553 -2.752 -26.053 1.00 96.00 90 PRO A CA 1
ATOM 754 C C . PRO A 1 90 ? 9.123 -2.459 -24.657 1.00 96.00 90 PRO A C 1
ATOM 756 O O . PRO A 1 90 ? 8.479 -2.793 -23.663 1.00 96.00 90 PRO A O 1
ATOM 759 N N . LEU A 1 91 ? 10.309 -1.848 -24.543 1.00 95.38 91 LEU A N 1
ATOM 760 C CA . LEU A 1 91 ? 10.858 -1.437 -23.243 1.00 95.38 91 LEU A CA 1
ATOM 761 C C . LEU A 1 91 ? 10.007 -0.322 -22.628 1.00 95.38 91 LEU A C 1
ATOM 763 O O . LEU A 1 91 ? 9.593 -0.427 -21.473 1.00 95.38 91 LEU A O 1
ATOM 767 N N . ARG A 1 92 ? 9.658 0.687 -23.431 1.00 94.81 92 ARG A N 1
ATOM 768 C CA . ARG A 1 92 ? 8.793 1.798 -23.011 1.00 94.81 92 ARG A CA 1
ATOM 769 C C . ARG A 1 92 ? 7.384 1.339 -22.657 1.00 94.81 92 ARG A C 1
ATOM 771 O O . ARG A 1 92 ? 6.801 1.846 -21.704 1.00 94.81 92 ARG A O 1
ATOM 778 N N . GLU A 1 93 ? 6.823 0.386 -23.398 1.00 96.50 93 GLU A N 1
ATOM 779 C CA . GLU A 1 93 ? 5.526 -0.208 -23.053 1.00 96.50 93 GLU A CA 1
ATOM 780 C C . GLU A 1 93 ? 5.564 -0.928 -21.709 1.00 96.50 93 GLU A C 1
ATOM 782 O O . GLU A 1 93 ? 4.738 -0.637 -20.845 1.00 96.50 93 GLU A O 1
ATOM 787 N N . LYS A 1 94 ? 6.565 -1.786 -21.487 1.00 95.94 94 LYS A N 1
ATOM 788 C CA . LYS A 1 94 ? 6.743 -2.476 -20.202 1.00 95.94 94 LYS A CA 1
ATOM 789 C C . LYS A 1 94 ? 6.916 -1.500 -19.044 1.00 95.94 94 LYS A C 1
ATOM 791 O O . LYS A 1 94 ? 6.330 -1.706 -17.983 1.00 95.94 94 LYS A O 1
ATOM 796 N N . PHE A 1 95 ? 7.682 -0.428 -19.245 1.00 96.56 95 PHE A N 1
ATOM 797 C CA . PHE A 1 95 ? 7.833 0.614 -18.235 1.00 96.56 95 PHE A CA 1
ATOM 798 C C . PHE A 1 95 ? 6.495 1.297 -17.925 1.00 96.56 95 PHE A C 1
ATOM 800 O O . PHE A 1 95 ? 6.125 1.393 -16.759 1.00 96.56 95 PHE A O 1
ATOM 807 N N . ARG A 1 96 ? 5.720 1.691 -18.947 1.00 96.38 96 ARG A N 1
ATOM 808 C CA . ARG A 1 96 ? 4.384 2.291 -18.761 1.00 96.38 96 ARG A CA 1
ATOM 809 C C . ARG A 1 96 ? 3.430 1.378 -17.992 1.00 96.38 96 ARG A C 1
ATOM 811 O O . ARG A 1 96 ? 2.689 1.842 -17.130 1.00 96.38 96 ARG A O 1
ATOM 818 N N . GLU A 1 97 ? 3.441 0.079 -18.277 1.00 96.38 97 GLU A N 1
ATOM 819 C CA . GLU A 1 97 ? 2.627 -0.888 -17.535 1.00 96.38 97 GLU A CA 1
ATOM 820 C C . GLU A 1 97 ? 3.023 -0.983 -16.057 1.00 96.38 97 GLU A C 1
ATOM 822 O O . GLU A 1 97 ? 2.154 -1.105 -15.188 1.00 96.38 97 GLU A O 1
ATOM 827 N N . LEU A 1 98 ? 4.324 -0.953 -15.758 1.00 96.56 98 LEU A N 1
ATOM 828 C CA . LEU A 1 98 ? 4.818 -0.948 -14.381 1.00 96.56 98 LEU A CA 1
ATOM 829 C C . LEU A 1 98 ? 4.493 0.356 -13.661 1.00 96.56 98 LEU A C 1
ATOM 831 O O . LEU A 1 98 ? 4.082 0.307 -12.503 1.00 96.56 98 LEU A O 1
ATOM 835 N N . ASP A 1 99 ? 4.625 1.491 -14.340 1.00 95.25 99 ASP A N 1
ATOM 836 C CA . ASP A 1 99 ? 4.321 2.806 -13.785 1.00 95.25 99 ASP A CA 1
ATOM 837 C C . ASP A 1 99 ? 2.844 2.903 -13.375 1.00 95.25 99 ASP A C 1
ATOM 839 O O . ASP A 1 99 ? 2.534 3.219 -12.227 1.00 95.25 99 ASP A O 1
ATOM 843 N N . ASN A 1 100 ? 1.924 2.458 -14.237 1.00 96.38 100 ASN A N 1
ATOM 844 C CA . ASN A 1 100 ? 0.499 2.376 -13.898 1.00 96.38 100 ASN A CA 1
ATOM 845 C C . ASN A 1 100 ? 0.248 1.518 -12.643 1.00 96.38 100 ASN A C 1
ATOM 847 O O . ASN A 1 100 ? -0.493 1.915 -11.741 1.00 96.38 100 ASN A O 1
ATOM 851 N N . LYS A 1 101 ? 0.905 0.353 -12.539 1.00 96.00 101 LYS A N 1
ATOM 852 C CA . LYS A 1 101 ? 0.802 -0.515 -11.351 1.00 96.00 101 LYS A CA 1
ATOM 853 C C . LYS A 1 101 ? 1.364 0.156 -10.095 1.00 96.00 101 LYS A C 1
ATOM 855 O O . LYS A 1 101 ? 0.843 -0.082 -9.004 1.00 96.00 101 LYS A O 1
ATOM 860 N N . LEU A 1 102 ? 2.431 0.945 -10.223 1.00 97.06 102 LEU A N 1
ATOM 861 C CA . LEU A 1 102 ? 3.029 1.695 -9.120 1.00 97.06 102 LEU A CA 1
ATOM 862 C C . LEU A 1 102 ? 2.098 2.809 -8.637 1.00 97.06 102 LEU A C 1
ATOM 864 O O . LEU A 1 102 ? 1.922 2.938 -7.426 1.00 97.06 102 LEU A O 1
ATOM 868 N N . VAL A 1 103 ? 1.457 3.542 -9.551 1.00 97.06 103 VAL A N 1
ATOM 869 C CA . VAL A 1 103 ? 0.467 4.580 -9.224 1.00 97.06 103 VAL A CA 1
ATOM 870 C C . VAL A 1 103 ? -0.708 3.987 -8.445 1.00 97.06 103 VAL A C 1
ATOM 872 O O . VAL A 1 103 ? -0.990 4.430 -7.333 1.00 97.06 103 VAL A O 1
ATOM 875 N N . GLU A 1 104 ? -1.335 2.922 -8.955 1.00 96.25 104 GLU A N 1
ATOM 876 C CA . GLU A 1 104 ? -2.450 2.256 -8.262 1.00 96.25 104 GLU A CA 1
ATOM 877 C C . GLU A 1 104 ? -2.064 1.758 -6.863 1.00 96.25 104 GLU A C 1
ATOM 879 O O . GLU A 1 104 ? -2.868 1.731 -5.924 1.00 96.25 104 GLU A O 1
ATOM 884 N N . LEU A 1 105 ? -0.832 1.275 -6.727 1.00 96.94 105 LEU A N 1
ATOM 885 C CA . LEU A 1 105 ? -0.328 0.763 -5.467 1.00 96.94 105 LEU A CA 1
ATOM 886 C C . LEU A 1 105 ? -0.047 1.900 -4.479 1.00 96.94 105 LEU A C 1
ATOM 888 O O . LEU A 1 105 ? -0.329 1.742 -3.289 1.00 96.94 105 LEU A O 1
ATOM 892 N N . GLU A 1 106 ? 0.442 3.040 -4.959 1.00 95.94 106 GLU A N 1
ATOM 893 C CA . GLU A 1 106 ? 0.662 4.230 -4.141 1.00 95.94 106 GLU A CA 1
ATOM 894 C C . GLU A 1 106 ? -0.648 4.791 -3.592 1.00 95.94 106 GLU A C 1
ATOM 896 O O . GLU A 1 106 ? -0.747 5.070 -2.397 1.00 95.94 106 GLU A O 1
ATOM 901 N N . GLU A 1 107 ? -1.694 4.860 -4.414 1.00 97.25 107 GLU A N 1
ATOM 902 C CA . GLU A 1 107 ? -3.026 5.269 -3.963 1.00 97.25 107 GLU A CA 1
ATOM 903 C C . GLU A 1 107 ? -3.548 4.369 -2.832 1.00 97.25 107 GLU A C 1
ATOM 905 O O . GLU A 1 107 ? -4.098 4.853 -1.834 1.00 97.25 107 GLU A O 1
ATOM 910 N N . LYS A 1 108 ? -3.332 3.050 -2.941 1.00 97.06 108 LYS A N 1
ATOM 911 C CA . LYS A 1 108 ? -3.705 2.081 -1.896 1.00 97.06 108 LYS A CA 1
ATOM 912 C C . LYS A 1 108 ? -2.913 2.299 -0.607 1.00 97.06 108 LYS A C 1
ATOM 914 O O . LYS A 1 108 ? -3.506 2.241 0.472 1.00 97.06 108 LYS A O 1
ATOM 919 N N . ILE A 1 109 ? -1.609 2.566 -0.709 1.00 97.69 109 ILE A N 1
ATOM 920 C CA . ILE A 1 109 ? -0.748 2.885 0.440 1.00 97.69 109 ILE A CA 1
ATOM 921 C C . ILE A 1 109 ? -1.252 4.148 1.142 1.00 97.69 109 ILE A C 1
ATOM 923 O O . ILE A 1 109 ? -1.533 4.094 2.338 1.00 97.69 109 ILE A O 1
ATOM 927 N N . ILE A 1 110 ? -1.443 5.244 0.403 1.00 97.00 110 ILE A N 1
ATOM 928 C CA . ILE A 1 110 ? -1.892 6.534 0.948 1.00 97.00 110 ILE A CA 1
ATOM 929 C C . ILE A 1 110 ? -3.245 6.385 1.649 1.00 97.00 110 ILE A C 1
ATOM 931 O O . ILE A 1 110 ? -3.448 6.892 2.755 1.00 97.00 110 ILE A O 1
ATOM 935 N N . ASN A 1 111 ? -4.182 5.657 1.036 1.00 96.31 111 ASN A N 1
ATOM 936 C CA . ASN A 1 111 ? -5.490 5.398 1.632 1.00 96.31 111 ASN A CA 1
ATOM 937 C C . ASN A 1 111 ? -5.357 4.659 2.973 1.00 96.31 111 ASN A C 1
ATOM 939 O O . ASN A 1 111 ? -5.961 5.057 3.974 1.00 96.31 111 ASN A O 1
ATOM 943 N N . LEU A 1 112 ? -4.538 3.607 3.009 1.00 95.75 112 LEU A N 1
ATOM 944 C CA . LEU A 1 112 ? -4.348 2.784 4.197 1.00 95.75 112 LEU A CA 1
ATOM 945 C C . LEU A 1 112 ? -3.617 3.538 5.318 1.00 95.75 112 LEU A C 1
ATOM 947 O O . LEU A 1 112 ? -4.038 3.470 6.473 1.00 95.75 112 LEU A O 1
ATOM 951 N N . GLU A 1 113 ? -2.597 4.330 4.986 1.00 95.44 113 GLU A N 1
ATOM 952 C CA . GLU A 1 113 ? -1.934 5.241 5.927 1.00 95.44 113 GLU A CA 1
ATOM 953 C C . GLU A 1 113 ? -2.921 6.263 6.498 1.00 95.44 113 GLU A C 1
ATOM 955 O O . GLU A 1 113 ? -2.977 6.468 7.713 1.00 95.44 113 GLU A O 1
ATOM 960 N N . GLY A 1 114 ? -3.786 6.826 5.650 1.00 95.50 114 GLY A N 1
ATOM 961 C CA . GLY A 1 114 ? -4.856 7.721 6.077 1.00 95.50 114 GLY A CA 1
ATOM 962 C C . GLY A 1 114 ? -5.854 7.056 7.032 1.00 95.50 114 GLY A C 1
ATOM 963 O O . GLY A 1 114 ? -6.308 7.692 7.989 1.00 95.50 114 GLY A O 1
ATOM 964 N N . LYS A 1 115 ? -6.184 5.774 6.821 1.00 93.88 115 LYS A N 1
ATOM 965 C CA . LYS A 1 115 ? -7.040 4.997 7.737 1.00 93.88 115 LYS A CA 1
ATOM 966 C C . LYS A 1 115 ? -6.377 4.793 9.095 1.00 93.88 115 LYS A C 1
ATOM 968 O O . LYS 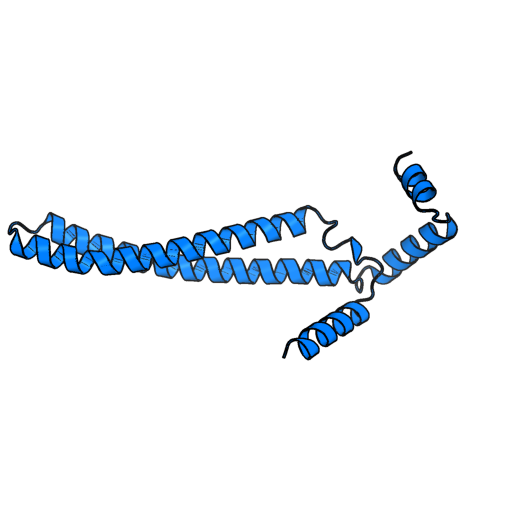A 1 115 ? -7.021 5.023 10.119 1.00 93.88 115 LYS A O 1
ATOM 973 N N . ILE A 1 116 ? -5.098 4.418 9.105 1.00 93.69 116 ILE A N 1
ATOM 974 C CA . ILE A 1 116 ? -4.311 4.233 10.332 1.00 93.69 116 ILE A CA 1
ATOM 975 C C . ILE A 1 116 ? -4.204 5.559 11.101 1.00 93.69 116 ILE A C 1
ATOM 977 O O . ILE A 1 116 ? -4.453 5.600 12.305 1.00 93.69 116 ILE A O 1
ATOM 981 N N . GLN A 1 117 ? -3.922 6.670 10.415 1.00 94.12 117 GLN A N 1
ATOM 982 C CA . GLN A 1 117 ? -3.776 7.984 11.045 1.00 94.12 117 GLN A CA 1
ATOM 983 C C . GLN A 1 117 ? -5.081 8.486 11.677 1.00 94.12 117 GLN A C 1
ATOM 985 O O . GLN A 1 117 ? -5.065 9.052 12.771 1.00 94.12 117 GLN A O 1
ATOM 990 N N . LYS A 1 118 ? -6.222 8.284 11.006 1.00 94.31 118 LYS A N 1
ATOM 991 C CA . LYS A 1 118 ? -7.525 8.793 11.462 1.00 94.31 118 LYS A CA 1
ATOM 992 C C . LYS A 1 118 ? -8.088 8.052 12.682 1.00 94.31 118 LYS A C 1
ATOM 994 O O . LYS A 1 118 ? -9.066 8.541 13.237 1.00 94.31 118 LYS A O 1
ATOM 999 N N . LYS A 1 119 ? -7.472 6.943 13.119 1.00 90.69 119 LYS A N 1
ATOM 1000 C CA . LYS A 1 119 ? -7.784 6.079 14.285 1.00 90.69 119 LYS A CA 1
ATOM 1001 C C . LYS A 1 119 ? -9.196 5.492 14.364 1.00 90.69 119 LYS A C 1
ATOM 1003 O O . LYS A 1 119 ? -9.354 4.298 14.602 1.00 90.69 119 LYS A O 1
ATOM 1008 N N . TRP A 1 120 ? -10.231 6.292 14.123 1.00 91.75 120 TRP A N 1
ATOM 1009 C CA . TRP A 1 120 ? -11.635 5.892 14.186 1.00 91.75 120 TRP A CA 1
ATOM 1010 C C . TRP A 1 120 ? -11.947 4.682 13.296 1.00 91.75 120 TRP A C 1
ATOM 1012 O O . TRP A 1 120 ? -12.771 3.862 13.676 1.00 91.75 120 TRP A O 1
ATOM 1022 N N . TYR A 1 121 ? -11.237 4.511 12.172 1.00 90.69 121 TYR A N 1
ATOM 1023 C CA . TYR A 1 121 ? -11.388 3.365 11.264 1.00 90.69 121 TYR A CA 1
ATOM 1024 C C . TYR A 1 121 ? -11.164 1.999 11.915 1.00 90.69 121 TYR A C 1
ATOM 1026 O O . TYR A 1 121 ? -11.611 0.996 11.365 1.00 90.69 121 TYR A O 1
ATOM 1034 N N . TYR A 1 122 ? -10.455 1.945 13.040 1.00 92.19 122 TYR A N 1
ATOM 1035 C CA . TYR A 1 122 ? -10.285 0.721 13.814 1.00 92.19 122 TYR A CA 1
ATOM 1036 C C . TYR A 1 122 ? -10.820 0.865 15.247 1.00 92.19 122 TYR A C 1
ATOM 1038 O O . TYR A 1 122 ? -11.337 -0.097 15.805 1.00 92.19 122 TYR A O 1
ATOM 1046 N N . GLU A 1 123 ? -10.808 2.065 15.835 1.00 90.56 123 GLU A N 1
ATOM 1047 C CA . GLU A 1 123 ? -11.304 2.275 17.203 1.00 90.56 123 GLU A CA 1
ATOM 1048 C C . GLU A 1 123 ? -12.796 1.965 17.393 1.00 90.56 123 GLU A C 1
ATOM 1050 O O . GLU A 1 123 ? -13.213 1.653 18.512 1.00 90.56 123 GLU A O 1
ATOM 1055 N N . ILE A 1 124 ? -13.599 2.008 16.324 1.00 89.44 124 ILE A N 1
ATOM 1056 C CA . ILE A 1 124 ? -15.013 1.594 16.360 1.00 89.44 124 ILE A CA 1
ATOM 1057 C C . ILE A 1 124 ? -15.195 0.131 16.783 1.00 89.44 124 ILE A C 1
ATOM 1059 O O . ILE A 1 124 ? -16.242 -0.224 17.313 1.00 89.44 124 ILE A O 1
ATOM 1063 N N . TYR A 1 125 ? -14.167 -0.705 16.618 1.00 89.69 125 TYR A N 1
ATOM 1064 C CA . TYR A 1 125 ? -14.174 -2.108 17.029 1.00 89.69 125 TYR A CA 1
ATOM 1065 C C . TYR A 1 125 ? -13.669 -2.309 18.469 1.00 89.69 125 TYR A C 1
ATOM 1067 O O . TYR A 1 125 ? -13.407 -3.436 18.879 1.00 89.69 125 TYR A O 1
ATOM 1075 N N . GLY A 1 126 ? -13.502 -1.236 19.252 1.00 88.12 126 GLY A N 1
ATOM 1076 C CA . GLY A 1 126 ? -12.919 -1.287 20.599 1.00 88.12 126 GLY A CA 1
ATOM 1077 C C . GLY A 1 126 ? -13.725 -2.078 21.635 1.00 88.12 126 GLY A C 1
ATOM 1078 O O . GLY A 1 126 ? -13.166 -2.471 22.652 1.00 88.12 126 GLY A O 1
ATOM 1079 N N . THR A 1 127 ? -15.012 -2.322 21.391 1.00 89.25 127 THR A N 1
ATOM 1080 C CA . THR A 1 127 ? -15.878 -3.151 22.249 1.00 89.25 127 THR A CA 1
ATOM 1081 C C . THR A 1 127 ? -16.180 -4.526 21.652 1.00 89.25 127 THR A C 1
ATOM 1083 O O . THR A 1 127 ? -16.820 -5.341 22.311 1.00 89.25 127 THR A O 1
ATOM 1086 N N . ALA A 1 128 ? -15.716 -4.803 20.430 1.00 88.94 128 ALA A N 1
ATOM 1087 C CA . ALA A 1 128 ? -15.835 -6.116 19.809 1.00 88.94 128 ALA A CA 1
ATOM 1088 C C . ALA A 1 128 ? -14.712 -7.030 20.305 1.00 88.94 128 ALA A C 1
ATOM 1090 O O . ALA A 1 128 ? -13.564 -6.593 20.444 1.00 88.94 128 ALA A O 1
ATOM 1091 N N . LYS A 1 129 ? -15.013 -8.311 20.521 1.00 88.12 129 LYS A N 1
ATOM 1092 C CA . LYS A 1 129 ? -13.976 -9.299 20.838 1.00 88.12 129 LYS A CA 1
ATOM 1093 C C . LYS A 1 129 ? -13.255 -9.739 19.569 1.00 88.12 129 LYS A C 1
ATOM 1095 O O . LYS A 1 129 ? -13.874 -9.913 18.518 1.00 88.12 129 LYS A O 1
ATOM 1100 N N . LYS A 1 130 ? -11.955 -10.021 19.678 1.00 85.31 130 LYS A N 1
ATOM 1101 C CA . LYS A 1 130 ? -11.160 -10.624 18.595 1.00 85.31 130 LYS A CA 1
ATOM 1102 C C . LYS A 1 130 ? -11.841 -11.840 17.952 1.00 85.31 130 LYS A C 1
ATOM 1104 O O . LYS A 1 130 ? -11.854 -11.960 16.731 1.00 85.31 130 LYS A O 1
ATOM 1109 N N . GLU A 1 131 ? -12.425 -12.725 18.755 1.00 84.88 131 GLU A N 1
ATOM 1110 C CA . GLU A 1 131 ? -13.094 -13.945 18.282 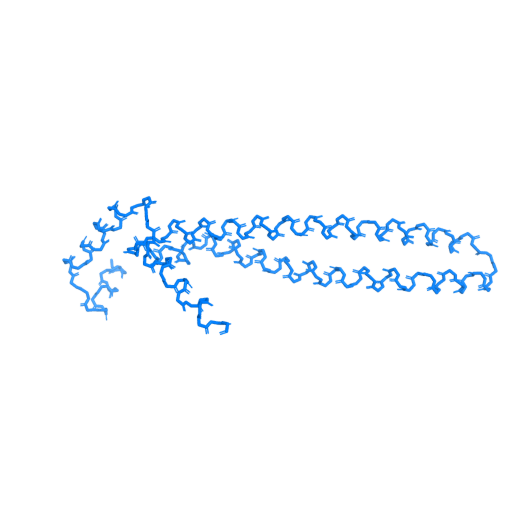1.00 84.88 131 GLU A CA 1
ATOM 1111 C C . GLU A 1 131 ? -14.325 -13.656 17.416 1.00 84.88 131 GLU A C 1
ATOM 1113 O O . GLU A 1 131 ? -14.582 -14.365 16.446 1.00 84.88 131 GLU A O 1
ATOM 1118 N N . GLU A 1 132 ? -15.086 -12.613 17.745 1.00 84.38 132 GLU A N 1
ATOM 1119 C CA . GLU A 1 132 ? -16.285 -12.216 17.000 1.00 84.38 132 GLU A CA 1
ATOM 1120 C C . GLU A 1 132 ? -15.914 -11.647 15.632 1.00 84.38 132 GLU A C 1
ATOM 1122 O O . GLU A 1 132 ? -16.553 -11.976 14.629 1.00 84.38 132 GLU A O 1
ATOM 1127 N N . LEU A 1 133 ? -14.834 -10.861 15.572 1.00 83.69 133 LEU A N 1
ATOM 1128 C CA . LEU A 1 133 ? -14.270 -10.412 14.302 1.00 83.69 133 LEU A CA 1
ATOM 1129 C C . LEU A 1 133 ? -13.772 -11.585 13.462 1.00 83.69 133 LEU A C 1
ATOM 1131 O O . LEU A 1 133 ? -14.044 -11.633 12.267 1.00 83.69 133 LEU A O 1
ATOM 1135 N N . LEU A 1 134 ? -13.085 -12.547 14.079 1.00 81.56 134 LEU A N 1
ATOM 1136 C CA . LEU A 1 134 ? -12.523 -13.699 13.375 1.00 81.56 134 LEU A CA 1
ATOM 1137 C C . LEU A 1 134 ? -13.626 -14.623 12.832 1.00 81.56 134 LEU A C 1
ATOM 1139 O O . LEU A 1 134 ? -13.553 -15.067 11.689 1.00 81.56 134 LEU A O 1
ATOM 1143 N N . LYS A 1 135 ? -14.702 -14.837 13.600 1.00 85.25 135 LYS A N 1
ATOM 1144 C CA . LYS A 1 135 ? -15.916 -15.527 13.128 1.00 85.25 135 LYS A CA 1
ATOM 1145 C C . LYS A 1 135 ? -16.580 -14.781 11.974 1.00 85.25 135 LYS A C 1
ATOM 1147 O O . LYS A 1 135 ? -16.944 -15.403 10.980 1.00 85.25 135 LYS A O 1
ATOM 1152 N N . SER A 1 136 ? -16.727 -13.462 12.094 1.00 82.31 136 SER A N 1
ATOM 1153 C CA . SER A 1 136 ? -17.334 -12.630 11.048 1.00 82.31 136 SER A CA 1
ATOM 1154 C C . SER A 1 136 ? -16.519 -12.678 9.758 1.00 82.31 136 SER A C 1
ATOM 1156 O O . SER A 1 136 ? -17.093 -12.858 8.690 1.00 82.31 136 SER A O 1
ATOM 1158 N N . TYR A 1 137 ? -15.190 -12.601 9.866 1.00 80.06 137 TYR A N 1
ATOM 1159 C CA . TYR A 1 137 ? -14.264 -12.758 8.749 1.00 80.06 137 TYR A CA 1
ATOM 1160 C C . TYR A 1 137 ? -14.437 -14.128 8.085 1.00 80.06 137 TYR A C 1
ATOM 1162 O O . TYR A 1 137 ? -14.769 -14.197 6.906 1.00 80.06 137 TYR A O 1
ATOM 1170 N N . ASN A 1 138 ? -14.320 -15.219 8.845 1.00 80.12 138 ASN A N 1
ATOM 1171 C CA . ASN A 1 138 ? -14.438 -16.572 8.297 1.00 80.12 138 ASN A CA 1
ATOM 1172 C C . ASN A 1 138 ? -15.790 -16.810 7.613 1.00 80.12 138 ASN A C 1
ATOM 1174 O O . ASN A 1 138 ? -15.824 -17.366 6.523 1.00 80.12 138 ASN A O 1
ATOM 1178 N N . ASN A 1 139 ? -16.893 -16.334 8.194 1.00 81.19 139 ASN A N 1
ATOM 1179 C CA . ASN A 1 139 ? -18.220 -16.449 7.584 1.00 81.19 139 ASN A CA 1
ATOM 1180 C C . ASN A 1 139 ? -18.353 -15.648 6.281 1.00 81.19 139 ASN A C 1
ATOM 1182 O O . ASN A 1 139 ? -19.105 -16.050 5.395 1.00 81.19 139 ASN A O 1
ATOM 1186 N N . PHE A 1 140 ? -17.672 -14.505 6.174 1.00 76.00 140 PHE A N 1
ATOM 1187 C CA . PHE A 1 140 ? -17.699 -13.672 4.973 1.00 76.00 140 PHE A CA 1
ATOM 1188 C C . PHE A 1 140 ? -16.901 -14.317 3.834 1.00 76.00 140 PHE A C 1
ATOM 1190 O O 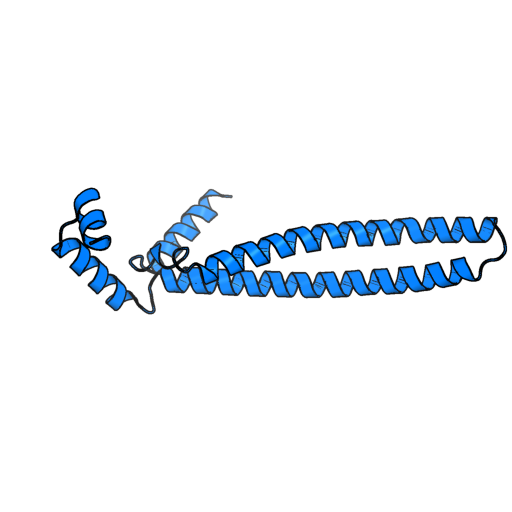. PHE A 1 140 ? -17.358 -14.323 2.697 1.00 76.00 140 PHE A O 1
ATOM 1197 N N . PHE A 1 141 ? -15.750 -14.918 4.149 1.00 64.88 141 PHE A N 1
ATOM 1198 C CA . PHE A 1 141 ? -14.899 -15.589 3.163 1.00 64.88 141 PHE A CA 1
ATOM 1199 C C . PHE A 1 141 ? -15.391 -16.997 2.791 1.00 64.88 141 PHE A C 1
ATOM 1201 O O . PHE A 1 141 ? -15.298 -17.363 1.629 1.00 64.88 141 PHE A O 1
ATOM 1208 N N . GLN A 1 142 ? -16.014 -17.748 3.707 1.00 58.75 142 GLN A N 1
ATOM 1209 C CA . GLN A 1 142 ? -16.641 -19.046 3.395 1.00 58.75 142 GLN A CA 1
ATOM 1210 C C . GLN A 1 142 ? -17.908 -18.934 2.533 1.00 58.75 142 GLN A C 1
ATOM 1212 O O . GLN A 1 142 ? -18.348 -19.925 1.965 1.00 58.75 142 GLN A O 1
ATOM 1217 N N . LYS A 1 143 ? -18.525 -17.750 2.458 1.00 50.97 143 LYS A N 1
ATOM 1218 C CA . LYS A 1 143 ? -19.668 -17.476 1.570 1.00 50.97 143 LYS A CA 1
ATOM 1219 C C . LYS A 1 143 ? -19.262 -16.829 0.242 1.00 50.97 143 LYS A C 1
ATOM 1221 O O . LYS A 1 143 ? -20.137 -16.560 -0.575 1.00 50.97 143 LYS A O 1
ATOM 1226 N N . GLY A 1 144 ? -17.979 -16.509 0.077 1.00 48.50 144 GLY A N 1
ATOM 1227 C CA . GLY A 1 144 ? -17.428 -15.863 -1.114 1.00 48.50 144 GLY A CA 1
ATOM 1228 C C . GLY A 1 144 ? -16.779 -16.825 -2.113 1.00 48.50 144 GLY A C 1
ATOM 1229 O O . GLY A 1 144 ? -16.243 -16.340 -3.107 1.00 48.50 144 GLY A O 1
ATOM 1230 N N . GLU A 1 145 ? -16.815 -18.136 -1.844 1.00 40.06 145 GLU A N 1
ATOM 1231 C CA . GLU A 1 145 ? -16.441 -19.216 -2.773 1.00 40.06 145 GLU A CA 1
ATOM 1232 C C . GLU A 1 145 ? -17.679 -19.839 -3.428 1.00 40.06 145 GLU A C 1
ATOM 1234 O O . GLU A 1 145 ? -18.659 -20.123 -2.697 1.00 40.06 145 GLU A O 1
#

Sequence (145 aa):
KILEDIREKNGFTKEYISSQKKLREELKSESGSEVVKNFYEYQLKELKNKKAKLLIEADKILEKEFEVNEKLSNSIQQEEQMEIIYELHPLREKFRELDNKLVELEEKIINLEGKIQKKWYYEIYGTAKKEELLKSYNNFFQKGE